Protein AF-A0A7Y5NIZ2-F1 (afdb_monomer_lite)

Sequence (73 aa):
RYLAGGAVGALVLAWGSGQYPYLLGDHTTIESAAAPQSSLATLTAVFGLAVLLVVPSLALLYVLQQRAHLEDT

Secondary structure (DSSP, 8-state):
-HHHHHHHHHHHHHHHHHHTTEEETTTEETTTTPPPHHHHHHHHHHHHHHHHHHHHHHHHHHHHHHHHHHH--

Radius of gyration: 18.49 Å; chains: 1; bounding box: 32×27×48 Å

Foldseek 3Di:
DVVVVVVVVVVVVVVVVVQPQADDDPPHGCVNPDDPPVVVVVVVVVVVVCCVPVVVVVVVVVVVVVVVVVVVD

Structure (mmCIF, N/CA/C/O backbone):
data_AF-A0A7Y5NIZ2-F1
#
_entry.id   AF-A0A7Y5NIZ2-F1
#
loop_
_atom_site.group_PDB
_atom_site.id
_atom_site.type_symbol
_atom_site.label_atom_id
_atom_site.label_alt_id
_atom_site.label_comp_id
_atom_site.label_asym_id
_atom_site.label_entity_id
_atom_site.label_seq_id
_atom_site.pdbx_PDB_ins_code
_atom_site.Cartn_x
_atom_site.Cartn_y
_atom_site.Cartn_z
_atom_site.occupancy
_atom_site.B_iso_or_equiv
_atom_site.auth_seq_id
_atom_site.auth_comp_id
_atom_site.auth_asym_id
_atom_site.auth_atom_id
_atom_site.pdbx_PDB_model_num
ATOM 1 N N . ARG A 1 1 ? 7.529 9.386 -17.512 1.00 68.50 1 ARG A N 1
ATOM 2 C CA . ARG A 1 1 ? 6.449 8.453 -17.091 1.00 68.50 1 ARG A CA 1
ATOM 3 C C . ARG A 1 1 ? 6.564 8.037 -15.622 1.00 68.50 1 ARG A C 1
ATOM 5 O O . ARG A 1 1 ? 5.605 8.244 -14.898 1.00 68.50 1 ARG A O 1
ATOM 12 N N . TYR A 1 2 ? 7.722 7.558 -15.150 1.00 84.31 2 TYR A N 1
ATOM 13 C CA . TYR A 1 2 ? 7.898 7.133 -13.750 1.00 84.31 2 TYR A CA 1
ATOM 14 C C . TYR A 1 2 ? 7.639 8.243 -12.723 1.00 84.31 2 TYR A C 1
ATOM 16 O O . TYR A 1 2 ? 6.916 8.014 -11.764 1.00 84.31 2 TYR A O 1
ATOM 24 N N . LEU A 1 3 ? 8.127 9.464 -12.976 1.00 94.75 3 LEU A N 1
ATOM 25 C CA . LEU A 1 3 ? 7.854 10.616 -12.106 1.00 94.75 3 LEU A CA 1
ATOM 26 C C . LEU A 1 3 ? 6.364 10.981 -12.042 1.00 94.75 3 LEU A C 1
ATOM 28 O O . LEU A 1 3 ? 5.878 11.325 -10.975 1.00 94.75 3 LEU A O 1
ATOM 32 N N . ALA A 1 4 ? 5.627 10.861 -13.152 1.00 93.81 4 ALA A N 1
ATOM 33 C CA . ALA A 1 4 ? 4.187 11.116 -13.163 1.00 93.81 4 ALA A CA 1
ATOM 34 C C . ALA A 1 4 ? 3.427 10.058 -12.3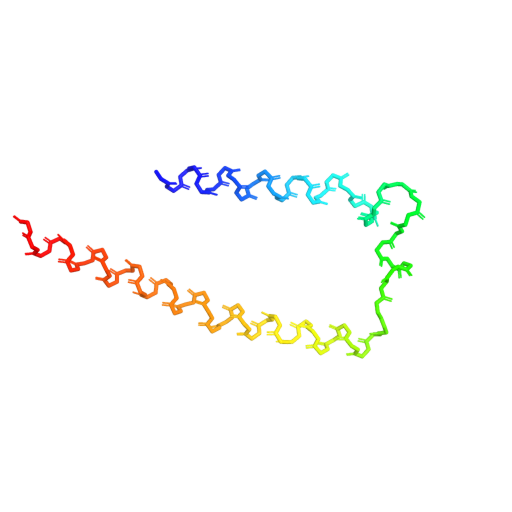45 1.00 93.81 4 ALA A C 1
ATOM 36 O O . ALA A 1 4 ? 2.579 10.408 -11.532 1.00 93.81 4 ALA A O 1
ATOM 37 N N . GLY A 1 5 ? 3.782 8.776 -12.497 1.00 93.69 5 GLY A N 1
ATOM 38 C CA . GLY A 1 5 ? 3.220 7.703 -11.670 1.00 93.69 5 GLY A CA 1
ATOM 39 C C . GLY A 1 5 ? 3.543 7.881 -10.183 1.00 93.69 5 GLY A C 1
ATOM 40 O O . GLY A 1 5 ? 2.658 7.760 -9.341 1.00 93.69 5 GLY A O 1
ATOM 41 N N . GLY A 1 6 ? 4.787 8.249 -9.865 1.00 96.25 6 GLY A N 1
ATOM 42 C CA . GLY A 1 6 ? 5.211 8.557 -8.499 1.00 96.25 6 GLY A CA 1
ATOM 43 C C . GLY A 1 6 ? 4.475 9.758 -7.904 1.00 96.25 6 GLY A C 1
ATOM 44 O O . GLY A 1 6 ? 4.037 9.690 -6.761 1.00 96.25 6 GLY A O 1
ATOM 45 N N . ALA A 1 7 ? 4.270 10.825 -8.683 1.00 96.94 7 ALA A N 1
ATOM 46 C CA . ALA A 1 7 ? 3.526 12.007 -8.251 1.00 96.94 7 ALA A CA 1
ATOM 47 C C . ALA A 1 7 ? 2.059 11.681 -7.929 1.00 96.94 7 ALA A C 1
ATOM 49 O O . ALA A 1 7 ? 1.553 12.105 -6.893 1.00 96.94 7 ALA A O 1
ATOM 50 N N . VAL A 1 8 ? 1.393 10.880 -8.769 1.00 97.06 8 VAL A N 1
ATOM 51 C CA . VAL A 1 8 ? 0.023 10.411 -8.500 1.00 97.06 8 VAL A CA 1
ATOM 52 C C . VAL A 1 8 ? -0.015 9.546 -7.239 1.00 97.06 8 VAL A C 1
ATOM 54 O O . VAL A 1 8 ? -0.869 9.760 -6.383 1.00 97.06 8 VAL A O 1
ATOM 57 N N . GLY A 1 9 ? 0.936 8.620 -7.079 1.00 97.00 9 GLY A N 1
ATOM 58 C CA . GLY A 1 9 ? 1.036 7.795 -5.872 1.00 97.00 9 GLY A CA 1
ATOM 59 C C . GLY A 1 9 ? 1.223 8.629 -4.601 1.00 97.00 9 GLY A C 1
ATOM 60 O O . GLY A 1 9 ? 0.517 8.422 -3.618 1.00 97.00 9 GLY A O 1
ATOM 61 N N . ALA A 1 10 ? 2.114 9.620 -4.636 1.00 97.50 10 ALA A N 1
ATOM 62 C CA . ALA A 1 10 ? 2.344 10.530 -3.517 1.00 97.50 10 ALA A CA 1
ATOM 63 C C . ALA A 1 10 ? 1.095 11.353 -3.167 1.00 97.50 10 ALA A C 1
ATOM 65 O O . ALA A 1 10 ? 0.791 11.524 -1.989 1.00 97.50 10 ALA A O 1
ATOM 66 N N . LEU A 1 11 ? 0.345 11.821 -4.170 1.00 97.38 11 LEU A N 1
ATOM 67 C CA . LEU A 1 11 ? -0.894 12.568 -3.951 1.00 97.38 11 LEU A CA 1
ATOM 68 C C . LEU A 1 11 ? -1.961 11.711 -3.260 1.00 97.38 11 LEU A C 1
ATOM 70 O O . LEU A 1 11 ? -2.603 12.175 -2.320 1.00 97.38 11 LEU A O 1
ATOM 74 N N . VAL A 1 12 ? -2.120 10.456 -3.689 1.00 97.06 12 VAL A N 1
ATOM 75 C CA . VAL A 1 12 ? -3.055 9.505 -3.065 1.00 97.06 12 VAL A CA 1
ATOM 76 C C . VAL A 1 12 ? -2.675 9.244 -1.606 1.00 97.06 12 VAL A C 1
ATOM 78 O O . VAL A 1 12 ? -3.548 9.252 -0.738 1.00 97.06 12 VAL A O 1
ATOM 81 N N . LEU A 1 13 ? -1.381 9.073 -1.315 1.00 97.12 13 LEU A N 1
ATOM 82 C CA . LEU A 1 13 ? -0.895 8.898 0.057 1.00 97.12 13 LEU A CA 1
ATOM 83 C C . LEU A 1 13 ? -1.149 10.142 0.916 1.00 97.12 13 LEU A C 1
ATOM 85 O O . LEU A 1 13 ? -1.675 10.016 2.019 1.00 97.12 13 LEU A O 1
ATOM 89 N N . ALA A 1 14 ? -0.833 11.335 0.405 1.00 96.56 14 ALA A N 1
ATOM 90 C CA . ALA A 1 14 ? -1.054 12.594 1.116 1.00 96.56 14 ALA A CA 1
ATOM 91 C C . ALA A 1 14 ? -2.539 12.827 1.425 1.00 96.56 14 ALA A C 1
ATOM 93 O O . ALA A 1 14 ? -2.884 13.225 2.537 1.00 96.56 14 ALA A O 1
ATOM 94 N N . TRP A 1 15 ? -3.420 12.529 0.467 1.00 94.69 15 TRP A N 1
ATOM 95 C CA . TRP A 1 15 ? -4.865 12.591 0.668 1.00 94.69 15 TRP A CA 1
ATOM 96 C C 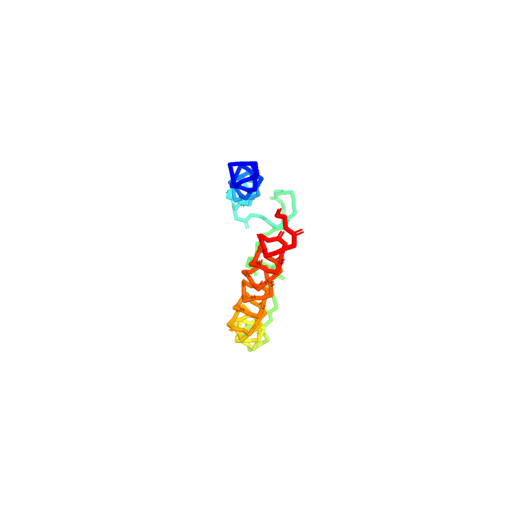. TRP A 1 15 ? -5.329 11.630 1.770 1.00 94.69 15 TRP A C 1
ATOM 98 O O . TRP A 1 15 ? -6.012 12.059 2.698 1.00 94.69 15 TRP A O 1
ATOM 108 N N . GLY A 1 16 ? -4.902 10.363 1.723 1.00 91.62 16 GLY A N 1
ATOM 109 C CA . GLY A 1 16 ? -5.265 9.373 2.742 1.00 91.62 16 GLY A CA 1
ATOM 110 C C . GLY A 1 16 ? -4.755 9.745 4.138 1.00 91.62 16 GLY A C 1
ATOM 111 O O . GLY A 1 16 ? -5.486 9.626 5.118 1.00 91.62 16 GLY A O 1
ATOM 112 N N . SER A 1 17 ? -3.527 10.265 4.237 1.00 94.62 17 SER A N 1
ATOM 113 C CA . SER A 1 17 ? -2.977 10.773 5.502 1.00 94.62 17 SER A CA 1
ATOM 114 C C . SER A 1 17 ? -3.744 11.983 6.038 1.00 94.62 17 SER A C 1
ATOM 116 O O . SER A 1 17 ? -3.927 12.087 7.246 1.00 94.62 17 SER A O 1
ATOM 118 N N . GLY A 1 18 ? -4.213 12.877 5.163 1.00 92.75 18 GLY A N 1
ATOM 119 C CA . GLY A 1 18 ? -4.969 14.068 5.555 1.00 92.75 18 GLY A CA 1
ATOM 120 C C . GLY A 1 18 ? -6.363 13.778 6.122 1.00 92.75 18 GLY A C 1
ATOM 121 O O . GLY A 1 18 ? -6.890 14.607 6.857 1.00 92.75 18 GLY A O 1
ATOM 122 N N . GLN A 1 19 ? -6.957 12.622 5.806 1.00 93.25 19 GLN A N 1
ATOM 123 C CA . GLN A 1 19 ? -8.266 12.220 6.338 1.00 93.25 19 GLN A CA 1
ATOM 124 C C . GLN A 1 19 ? -8.191 11.487 7.682 1.00 93.25 19 GLN A C 1
ATOM 126 O O . GLN A 1 19 ? -9.183 11.451 8.408 1.00 93.25 19 GLN A O 1
ATOM 131 N N . TYR A 1 20 ? -7.041 10.912 8.041 1.00 92.94 20 TYR A N 1
ATOM 132 C CA . TYR A 1 20 ? -6.897 10.155 9.285 1.00 92.94 20 TYR A CA 1
ATOM 133 C C . TYR A 1 20 ? -7.233 11.030 10.514 1.00 92.94 20 TYR A C 1
ATOM 135 O O . TYR A 1 20 ? -6.711 12.142 10.615 1.00 92.94 20 TYR A O 1
ATOM 143 N N . PRO A 1 21 ? -8.060 10.563 11.475 1.00 94.50 21 PRO A N 1
ATOM 144 C CA . PRO A 1 21 ? -8.542 9.186 11.688 1.00 94.50 21 PRO A CA 1
ATOM 145 C C . PRO A 1 21 ? -9.935 8.872 11.104 1.00 94.50 21 PRO A C 1
ATOM 147 O O . PRO A 1 21 ? -10.542 7.852 11.453 1.00 94.50 21 PRO A O 1
ATOM 150 N N . TYR A 1 22 ? -10.481 9.750 10.267 1.00 95.56 22 TYR A N 1
ATOM 151 C CA . TYR A 1 22 ? -11.855 9.665 9.789 1.00 95.56 22 TYR A CA 1
ATOM 152 C C . TYR A 1 22 ? -11.965 8.952 8.441 1.00 95.56 22 TYR A C 1
ATOM 154 O O . TYR A 1 22 ? -11.094 9.048 7.581 1.00 95.56 22 TYR A O 1
ATOM 162 N N . LEU A 1 23 ? -13.064 8.218 8.272 1.00 90.69 23 LEU A N 1
ATOM 163 C CA . LEU A 1 23 ? -13.388 7.479 7.052 1.00 90.69 23 LEU A CA 1
ATOM 164 C C . LEU A 1 23 ? -14.272 8.303 6.103 1.00 90.69 23 LEU A C 1
ATOM 166 O O . LEU A 1 23 ? -14.129 8.211 4.886 1.00 90.69 23 LEU A O 1
ATOM 170 N N . LEU A 1 24 ? -15.185 9.110 6.653 1.00 88.00 24 LEU A N 1
ATOM 171 C CA . LEU A 1 24 ? -16.062 9.995 5.888 1.00 88.00 24 LEU A CA 1
ATOM 172 C C . LEU A 1 24 ? -16.367 11.263 6.693 1.00 88.00 24 LEU A C 1
ATOM 174 O O . LEU A 1 24 ? -16.990 11.197 7.754 1.00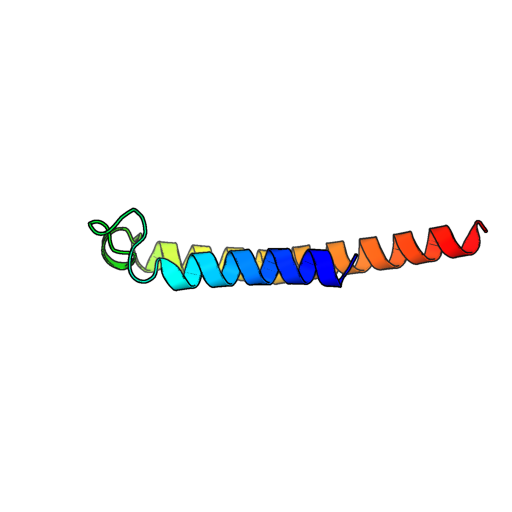 88.00 24 LEU A O 1
ATOM 178 N N . GLY A 1 25 ? -15.943 12.415 6.171 1.00 87.25 25 GLY A N 1
ATOM 179 C CA . GLY A 1 25 ? -16.065 13.689 6.881 1.00 87.25 25 GLY A CA 1
ATOM 180 C C . GLY A 1 25 ? -15.327 13.662 8.222 1.00 87.25 25 GLY A C 1
ATOM 181 O O . GLY A 1 25 ? -14.216 13.153 8.304 1.00 87.25 25 GLY A O 1
ATOM 182 N N . ASP A 1 26 ? -15.958 14.201 9.260 1.00 88.06 26 ASP A N 1
ATOM 183 C CA . ASP A 1 26 ? -15.438 14.366 10.625 1.00 88.06 26 ASP A CA 1
ATOM 184 C C . ASP A 1 26 ? -16.267 13.630 11.700 1.00 88.06 26 ASP A C 1
ATOM 186 O O . ASP A 1 26 ? -16.016 13.770 12.893 1.00 88.06 26 ASP A O 1
ATOM 190 N N . HIS A 1 27 ? -17.259 12.835 11.291 1.00 90.25 27 HIS A N 1
ATOM 191 C CA . HIS A 1 27 ? -18.232 12.202 12.193 1.00 90.25 27 HIS A CA 1
ATOM 192 C C . HIS A 1 27 ? -18.162 10.669 12.202 1.00 90.25 27 HIS A C 1
ATOM 194 O O . HIS A 1 27 ? -18.795 10.040 13.046 1.00 90.25 27 HIS A O 1
ATOM 200 N N . THR A 1 28 ? -17.394 10.054 11.293 1.00 92.94 28 THR A N 1
ATOM 201 C CA . THR A 1 28 ? -17.229 8.592 11.218 1.00 92.94 28 THR A CA 1
ATOM 202 C C . THR A 1 28 ? -15.751 8.225 11.282 1.00 92.94 28 THR A C 1
ATOM 204 O O . THR A 1 28 ? -15.007 8.482 10.334 1.00 92.94 28 THR A O 1
ATOM 207 N N . THR A 1 29 ? -15.309 7.615 12.385 1.00 95.44 29 THR A N 1
ATOM 208 C CA . THR A 1 29 ? -13.916 7.157 12.538 1.00 95.44 29 THR A CA 1
ATOM 209 C C . THR A 1 29 ? -13.718 5.786 11.899 1.00 95.44 29 THR A C 1
ATOM 211 O O . THR A 1 29 ? -14.650 4.979 11.849 1.00 95.44 29 THR A O 1
ATOM 214 N N . ILE A 1 30 ? -12.491 5.495 11.455 1.00 94.62 30 ILE A N 1
ATOM 215 C CA . ILE A 1 30 ? -12.126 4.178 10.903 1.00 94.62 30 ILE A CA 1
ATOM 216 C C . ILE A 1 30 ? -12.446 3.058 11.900 1.00 94.62 30 ILE A C 1
ATOM 218 O O . ILE A 1 30 ? -13.013 2.043 11.514 1.00 94.62 30 ILE A O 1
ATOM 222 N N . GLU A 1 31 ? -12.127 3.262 13.180 1.00 94.94 31 GLU A N 1
ATOM 223 C CA . GLU A 1 31 ? -12.371 2.277 14.238 1.00 94.94 31 GLU A CA 1
ATOM 224 C C . GLU A 1 31 ? -13.868 2.003 14.438 1.00 94.94 31 GLU A C 1
ATOM 226 O O . GLU A 1 31 ? -14.269 0.849 14.555 1.00 94.94 31 GLU A O 1
ATOM 231 N N . SER A 1 32 ? -14.712 3.041 14.399 1.00 94.94 32 SER A N 1
ATOM 232 C CA . SER A 1 32 ? -16.167 2.885 14.548 1.00 94.94 32 SER A CA 1
ATOM 233 C C . SER A 1 32 ? -16.833 2.183 13.361 1.00 94.94 32 SER A C 1
ATOM 235 O O . SER A 1 32 ? -17.823 1.477 13.536 1.00 94.94 32 SER A O 1
ATOM 237 N N . ALA A 1 33 ? -16.290 2.369 12.156 1.00 94.19 33 ALA A N 1
ATOM 238 C CA . ALA A 1 33 ? -16.801 1.782 10.919 1.00 94.19 33 ALA A CA 1
ATOM 239 C C . ALA A 1 33 ? -16.162 0.419 10.595 1.00 94.19 33 ALA A C 1
ATOM 241 O O . ALA A 1 33 ? -16.478 -0.191 9.571 1.00 94.19 33 ALA A O 1
ATOM 242 N N . ALA A 1 34 ? -15.239 -0.049 11.437 1.00 96.06 34 ALA A N 1
ATOM 243 C CA . ALA A 1 34 ? -14.485 -1.265 11.210 1.00 96.06 34 ALA A CA 1
ATOM 244 C C . ALA A 1 34 ? -15.376 -2.514 11.301 1.00 96.06 34 ALA A C 1
ATOM 246 O O . ALA A 1 34 ? -16.248 -2.644 12.160 1.00 96.06 34 ALA A O 1
ATOM 247 N N . ALA A 1 35 ? -15.114 -3.479 10.421 1.00 96.56 35 ALA A N 1
ATOM 248 C CA . ALA A 1 35 ? -15.693 -4.811 10.531 1.00 96.56 35 ALA A CA 1
ATOM 249 C C . ALA A 1 35 ? -15.133 -5.557 11.766 1.00 96.56 35 ALA A C 1
ATOM 251 O O . ALA A 1 35 ? -14.095 -5.167 12.307 1.00 96.56 35 ALA A O 1
ATOM 252 N N . PRO A 1 36 ? -15.752 -6.677 12.190 1.00 97.38 36 PRO A N 1
ATOM 253 C CA . PRO A 1 36 ? -15.192 -7.526 13.238 1.00 97.38 36 PRO A CA 1
ATOM 254 C C . PRO A 1 36 ? -13.743 -7.943 12.948 1.00 97.38 36 PRO A C 1
ATOM 256 O O . PRO A 1 36 ? -13.371 -8.200 11.799 1.00 97.38 36 PRO A O 1
ATOM 259 N N . GLN A 1 37 ? -12.934 -8.069 14.004 1.00 96.50 37 GLN A N 1
ATOM 260 C CA . GLN A 1 37 ? -11.491 -8.323 13.904 1.00 96.50 37 GLN A CA 1
ATOM 261 C C . GLN A 1 37 ? -11.139 -9.574 13.083 1.00 96.50 37 GLN A C 1
ATOM 263 O O . GLN A 1 37 ? -10.149 -9.569 12.354 1.00 96.50 37 GLN A O 1
ATOM 268 N N . SER A 1 38 ? -11.951 -10.633 13.159 1.00 97.38 38 SER A N 1
ATO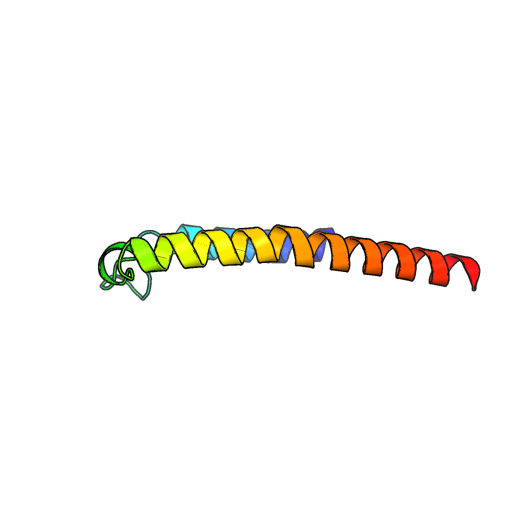M 269 C CA . SER A 1 38 ? -11.752 -11.853 12.366 1.00 97.38 38 SER A CA 1
ATOM 270 C C . SER A 1 38 ? -11.854 -11.584 10.863 1.00 97.38 38 SER A C 1
ATOM 272 O O . SER A 1 38 ? -10.960 -11.972 10.112 1.00 97.38 38 SER A O 1
ATOM 274 N N . SER A 1 39 ? -12.885 -10.857 10.427 1.00 97.75 39 SER A N 1
ATOM 275 C CA . SER A 1 39 ? -13.060 -10.460 9.027 1.00 97.75 39 SER A CA 1
ATOM 276 C C . SER A 1 39 ? -11.914 -9.569 8.546 1.00 97.75 39 SER A C 1
ATOM 278 O O . SER A 1 39 ? -11.400 -9.778 7.449 1.00 97.75 39 SER A O 1
ATOM 280 N N . LEU A 1 40 ? -11.465 -8.612 9.370 1.00 97.62 40 LEU A N 1
ATOM 281 C CA . LEU A 1 40 ? -10.325 -7.748 9.037 1.00 97.62 40 LEU A CA 1
ATOM 282 C C . LEU A 1 40 ? -9.021 -8.535 8.888 1.00 97.62 40 LEU A C 1
ATOM 284 O O . LEU A 1 40 ? -8.268 -8.290 7.945 1.00 97.62 40 LEU A O 1
ATOM 288 N N . ALA A 1 41 ? -8.760 -9.501 9.771 1.00 98.38 41 ALA A N 1
ATOM 289 C CA . ALA A 1 41 ? -7.580 -10.357 9.681 1.00 98.38 41 ALA A CA 1
ATOM 290 C C . ALA A 1 41 ? -7.588 -11.186 8.386 1.00 98.38 41 ALA A C 1
ATOM 292 O O . ALA A 1 41 ? -6.584 -11.229 7.671 1.00 98.38 41 ALA A O 1
ATOM 293 N N . THR A 1 42 ? -8.734 -11.781 8.038 1.00 98.25 42 THR A N 1
ATOM 294 C CA . THR A 1 42 ? -8.896 -12.522 6.780 1.00 98.25 42 THR A CA 1
ATOM 295 C C . THR A 1 42 ? -8.690 -11.622 5.566 1.00 98.25 42 THR A C 1
ATOM 297 O O . THR A 1 42 ? -7.916 -11.973 4.677 1.00 98.25 42 THR A O 1
ATOM 300 N N . LEU A 1 43 ? -9.326 -10.448 5.529 1.00 98.12 43 LEU A N 1
ATOM 301 C CA . LEU A 1 43 ? -9.166 -9.499 4.425 1.00 98.12 43 LEU A CA 1
ATOM 302 C C . LEU A 1 43 ? -7.712 -9.048 4.279 1.00 98.12 43 LEU A C 1
ATOM 304 O O . LEU A 1 43 ? -7.191 -9.029 3.168 1.00 98.12 43 LEU A O 1
ATOM 308 N N . THR A 1 44 ? -7.034 -8.761 5.388 1.00 98.31 44 THR A N 1
ATOM 309 C CA . THR A 1 44 ? -5.619 -8.366 5.380 1.00 98.31 44 THR A CA 1
ATOM 310 C C . THR A 1 44 ? -4.743 -9.455 4.762 1.00 98.31 44 THR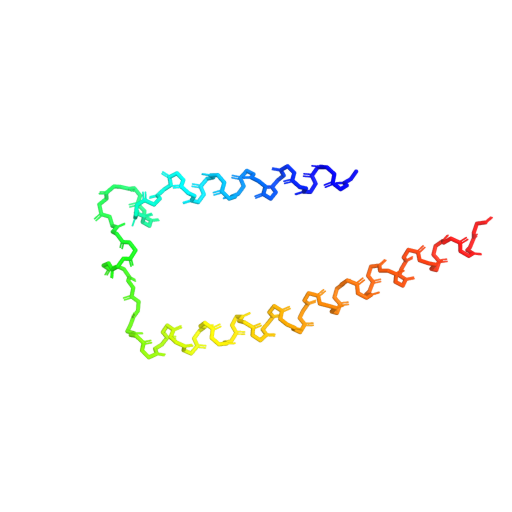 A C 1
ATOM 312 O O . THR A 1 44 ? -3.912 -9.161 3.904 1.00 98.31 44 THR A O 1
ATOM 315 N N . ALA A 1 45 ? -4.960 -10.721 5.132 1.00 98.56 45 ALA A N 1
ATOM 316 C CA . ALA A 1 45 ? -4.232 -11.845 4.548 1.00 98.56 45 ALA A CA 1
ATOM 317 C C . ALA A 1 45 ? -4.504 -11.993 3.040 1.00 98.56 45 ALA A C 1
ATOM 319 O O . ALA A 1 45 ? -3.570 -12.178 2.260 1.00 98.56 45 ALA A O 1
ATOM 320 N N . VAL A 1 46 ? -5.766 -11.858 2.615 1.00 98.50 46 VAL A N 1
ATOM 321 C CA . VAL A 1 46 ? -6.161 -11.941 1.198 1.00 98.50 46 VAL A CA 1
ATOM 322 C C . VAL A 1 46 ? -5.534 -10.817 0.375 1.00 98.50 46 VAL A C 1
ATOM 324 O O . VAL A 1 46 ? -4.958 -11.089 -0.676 1.00 98.50 46 VAL A O 1
ATOM 327 N N . PHE A 1 47 ? -5.588 -9.567 0.843 1.00 98.44 47 PHE A N 1
ATOM 328 C CA . PHE A 1 47 ? -4.953 -8.441 0.152 1.00 98.44 47 PHE A CA 1
ATOM 329 C C . PHE A 1 47 ? -3.427 -8.559 0.140 1.00 98.44 47 PHE A C 1
ATOM 331 O O . PHE A 1 47 ? -2.808 -8.259 -0.878 1.00 98.44 47 PHE A O 1
ATOM 338 N N . GLY A 1 48 ? -2.819 -9.055 1.221 1.00 98.56 48 GLY A N 1
ATOM 339 C CA . GLY A 1 48 ? -1.392 -9.371 1.253 1.00 98.56 48 GLY A CA 1
ATOM 340 C C . GLY A 1 48 ? -1.012 -10.390 0.178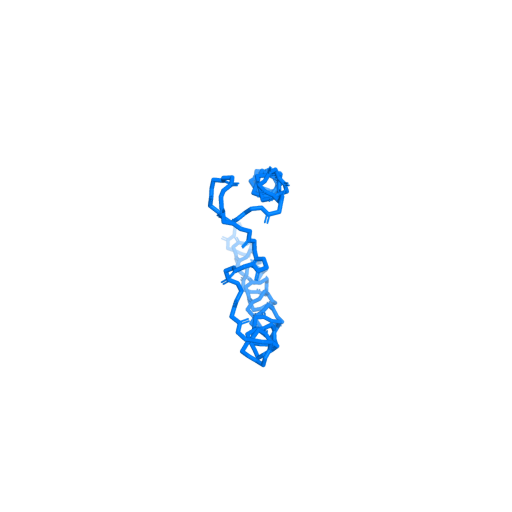 1.00 98.56 48 GLY A C 1
ATOM 341 O O . GLY A 1 48 ? -0.088 -10.154 -0.600 1.00 98.56 48 GLY A O 1
ATOM 342 N N . LEU A 1 49 ? -1.774 -11.480 0.060 1.00 98.69 49 LEU A N 1
ATOM 343 C CA . LEU A 1 49 ? -1.571 -12.478 -0.990 1.00 98.69 49 LEU A CA 1
ATOM 344 C C . LEU A 1 49 ? -1.802 -11.889 -2.390 1.00 98.69 49 LEU A C 1
ATOM 346 O O . LEU A 1 49 ? -1.024 -12.155 -3.302 1.00 98.69 49 LEU A O 1
ATOM 350 N N . ALA A 1 50 ? -2.823 -11.049 -2.563 1.00 98.31 50 ALA A N 1
ATOM 351 C CA . ALA A 1 50 ? -3.086 -10.373 -3.828 1.00 98.31 50 ALA A CA 1
ATOM 352 C C . ALA A 1 50 ? -1.908 -9.482 -4.248 1.00 98.31 50 ALA A C 1
ATOM 354 O O . ALA A 1 50 ? -1.476 -9.555 -5.394 1.00 98.31 50 ALA A O 1
ATOM 355 N N . VAL A 1 51 ? -1.329 -8.700 -3.331 1.00 98.31 51 VAL A N 1
ATOM 356 C CA . VAL A 1 51 ? -0.120 -7.904 -3.604 1.00 98.31 51 VAL A CA 1
ATOM 357 C C . VAL A 1 51 ? 1.041 -8.812 -4.014 1.00 98.31 51 VAL A C 1
ATOM 359 O O . VAL A 1 51 ? 1.684 -8.553 -5.031 1.00 98.31 51 VAL A O 1
ATOM 362 N N . LEU A 1 52 ? 1.269 -9.902 -3.277 1.00 98.50 52 LEU A N 1
ATOM 363 C CA . LEU A 1 52 ? 2.353 -10.852 -3.547 1.00 98.50 52 LEU A CA 1
ATOM 364 C C . LEU A 1 52 ? 2.209 -11.597 -4.877 1.00 98.50 52 LEU A C 1
ATOM 366 O O . LEU A 1 52 ? 3.218 -12.018 -5.427 1.00 98.50 52 LEU A O 1
ATOM 370 N N . LEU A 1 53 ? 0.996 -11.773 -5.401 1.00 98.38 53 LEU A N 1
ATOM 371 C CA . LEU A 1 53 ? 0.769 -12.478 -6.665 1.00 98.38 53 LEU A CA 1
ATOM 372 C C . LEU A 1 53 ? 0.642 -11.517 -7.852 1.00 98.38 53 LEU A C 1
ATOM 374 O O . LEU A 1 53 ? 1.255 -11.725 -8.901 1.00 98.38 53 LEU A O 1
ATOM 378 N N . VAL A 1 54 ? -0.141 -10.450 -7.699 1.00 98.31 54 VAL A N 1
ATOM 379 C CA . VAL A 1 54 ? -0.512 -9.548 -8.798 1.00 98.31 54 VAL A CA 1
ATOM 380 C C . VAL A 1 54 ? 0.633 -8.609 -9.153 1.00 98.31 54 VAL A C 1
ATOM 382 O O . VAL A 1 54 ? 0.953 -8.464 -10.332 1.00 98.31 54 VAL A O 1
ATOM 385 N N . VAL A 1 55 ? 1.284 -7.993 -8.161 1.00 97.50 55 VAL A N 1
ATOM 386 C CA . VAL A 1 55 ? 2.368 -7.029 -8.412 1.00 97.50 55 VAL A CA 1
ATOM 387 C C . VAL A 1 55 ? 3.531 -7.654 -9.191 1.00 97.50 55 VAL A C 1
ATOM 389 O O . VAL A 1 55 ? 3.896 -7.077 -10.218 1.00 97.50 55 VAL A O 1
ATOM 392 N N . PRO A 1 56 ? 4.105 -8.814 -8.805 1.00 97.94 56 PRO A N 1
ATOM 393 C CA . PRO A 1 56 ? 5.192 -9.405 -9.583 1.00 97.94 56 PRO A CA 1
ATOM 394 C C . PRO A 1 56 ? 4.733 -9.891 -10.957 1.00 97.94 56 PRO A C 1
ATOM 396 O O . PRO A 1 56 ? 5.490 -9.758 -11.914 1.00 97.94 56 PRO A O 1
ATOM 399 N N . SER A 1 57 ? 3.498 -10.385 -11.087 1.00 98.06 57 SER A N 1
ATOM 400 C CA . SER A 1 57 ? 2.950 -10.793 -12.386 1.00 98.06 57 SER A CA 1
ATOM 401 C C . SER A 1 57 ? 2.881 -9.614 -13.358 1.00 98.06 57 SER A C 1
ATOM 403 O O . SER A 1 57 ? 3.342 -9.716 -14.494 1.00 98.06 57 SER A O 1
ATOM 405 N N . LEU A 1 58 ? 2.371 -8.465 -12.900 1.00 97.44 58 LEU A N 1
ATOM 406 C CA . LEU A 1 58 ? 2.334 -7.242 -13.700 1.00 97.44 58 LEU A CA 1
ATOM 407 C C . LEU A 1 58 ? 3.737 -6.704 -13.978 1.00 97.44 58 LEU A C 1
ATOM 409 O O . LEU A 1 58 ? 4.021 -6.312 -15.106 1.00 97.44 58 LEU A O 1
ATOM 413 N N . ALA A 1 59 ? 4.628 -6.703 -12.985 1.00 96.25 59 ALA A N 1
ATOM 414 C CA . ALA A 1 59 ? 6.006 -6.260 -13.173 1.00 96.25 59 ALA A CA 1
ATOM 415 C C . ALA A 1 59 ? 6.719 -7.096 -14.246 1.00 96.25 59 ALA A C 1
ATOM 417 O O . ALA A 1 59 ? 7.307 -6.530 -15.167 1.00 96.25 59 ALA A O 1
ATOM 418 N N . LEU A 1 60 ? 6.607 -8.427 -14.176 1.00 97.38 60 LEU A N 1
ATOM 419 C CA . LEU A 1 60 ? 7.167 -9.337 -15.172 1.00 97.38 60 LEU A CA 1
ATOM 420 C C . LEU A 1 60 ? 6.569 -9.078 -16.558 1.00 97.38 60 LEU A C 1
ATOM 422 O O . LEU A 1 60 ? 7.317 -8.952 -17.525 1.00 97.38 60 LEU A O 1
ATOM 426 N N . LEU A 1 61 ? 5.243 -8.934 -16.649 1.00 96.50 61 LEU A N 1
ATOM 427 C CA . LEU A 1 61 ? 4.554 -8.619 -17.901 1.00 96.50 61 LEU A CA 1
ATOM 428 C C . LEU A 1 61 ? 5.084 -7.323 -18.530 1.00 96.50 61 LEU A C 1
ATOM 430 O O . LEU A 1 61 ? 5.433 -7.310 -19.708 1.00 96.50 61 LEU A O 1
ATOM 434 N N . TYR A 1 62 ? 5.188 -6.242 -17.752 1.00 93.62 62 TYR A N 1
ATOM 435 C CA . TYR A 1 62 ? 5.693 -4.961 -18.250 1.00 93.62 62 TYR A CA 1
ATOM 436 C C . TYR A 1 62 ? 7.154 -5.038 -18.691 1.00 93.62 62 TYR A C 1
ATOM 438 O O . TYR A 1 62 ? 7.512 -4.420 -19.693 1.00 93.62 62 TYR A O 1
ATOM 446 N N . VAL A 1 63 ? 7.993 -5.793 -17.976 1.00 95.19 63 VAL A N 1
ATOM 447 C CA . VAL A 1 63 ? 9.399 -6.001 -18.353 1.00 95.19 63 VAL A CA 1
ATOM 448 C C . VAL A 1 63 ? 9.496 -6.762 -19.671 1.00 95.19 63 VAL A C 1
ATOM 450 O O . VAL A 1 63 ? 10.216 -6.332 -20.569 1.00 95.19 63 VAL A O 1
ATOM 453 N N . LEU A 1 64 ? 8.761 -7.866 -19.817 1.00 95.88 64 LEU A N 1
ATOM 454 C CA . LEU A 1 64 ? 8.775 -8.663 -21.045 1.00 95.88 64 LEU A CA 1
ATOM 455 C C . LEU A 1 64 ? 8.256 -7.863 -22.241 1.00 95.88 64 LEU A C 1
ATOM 457 O O . LEU A 1 64 ? 8.893 -7.863 -23.290 1.00 95.88 64 LEU A O 1
ATOM 461 N N . GLN A 1 65 ? 7.169 -7.113 -22.059 1.00 94.38 65 GLN A N 1
ATOM 462 C CA . GLN A 1 65 ? 6.613 -6.263 -23.110 1.00 94.38 65 GLN A CA 1
ATOM 463 C C . GLN A 1 65 ? 7.591 -5.168 -23.553 1.00 94.38 65 GLN A C 1
ATOM 465 O O . GLN A 1 65 ? 7.699 -4.872 -24.740 1.00 94.38 65 GLN A O 1
ATOM 470 N N . GLN A 1 66 ? 8.325 -4.563 -22.613 1.00 90.69 66 GLN A N 1
ATOM 471 C CA . GLN A 1 66 ? 9.346 -3.570 -22.952 1.00 90.69 66 GLN A CA 1
ATOM 472 C C . GLN A 1 66 ? 10.510 -4.185 -23.726 1.00 90.69 66 GLN A C 1
ATOM 474 O O . GLN A 1 66 ? 11.006 -3.549 -24.647 1.00 90.69 66 GLN A O 1
ATOM 479 N N . ARG A 1 67 ? 10.928 -5.409 -23.386 1.00 93.00 67 ARG A N 1
ATOM 480 C CA . ARG A 1 67 ? 12.003 -6.108 -24.102 1.00 93.00 67 ARG A CA 1
ATOM 481 C C . ARG A 1 67 ? 11.607 -6.469 -25.530 1.00 93.00 67 ARG A C 1
ATOM 483 O O . ARG A 1 67 ? 12.360 -6.150 -26.437 1.00 93.00 67 ARG A O 1
ATOM 490 N N . ALA A 1 68 ? 10.420 -7.044 -25.726 1.00 89.12 68 ALA A N 1
ATOM 491 C CA . ALA A 1 68 ? 9.926 -7.403 -27.057 1.00 89.12 68 ALA A CA 1
ATOM 492 C C . ALA A 1 68 ? 9.868 -6.185 -27.997 1.00 89.12 68 ALA A C 1
ATOM 494 O O . ALA A 1 68 ? 10.278 -6.263 -29.146 1.00 89.12 68 ALA A O 1
ATOM 495 N N . HIS A 1 69 ? 9.438 -5.027 -27.487 1.00 83.06 69 HIS A N 1
ATOM 496 C CA . HIS A 1 69 ? 9.386 -3.803 -28.288 1.00 83.06 69 HIS A CA 1
ATOM 497 C C . HIS A 1 69 ? 10.769 -3.266 -28.699 1.00 83.06 69 HIS A C 1
ATOM 499 O O . HIS A 1 69 ? 10.868 -2.597 -29.719 1.00 83.06 69 HIS A O 1
ATOM 505 N N . LEU A 1 70 ? 11.820 -3.531 -27.915 1.00 79.25 70 LEU A N 1
ATOM 506 C CA . LEU A 1 70 ? 13.191 -3.121 -28.243 1.00 79.25 70 LEU A CA 1
ATOM 507 C C . LEU A 1 70 ? 13.839 -4.017 -29.308 1.00 79.25 70 LEU A C 1
ATOM 509 O O . LEU A 1 70 ? 14.790 -3.587 -29.947 1.00 79.25 70 LEU A O 1
ATOM 513 N N . GLU A 1 71 ? 13.370 -5.256 -29.464 1.00 82.44 71 GLU A N 1
ATOM 514 C CA . GLU A 1 71 ? 13.890 -6.212 -30.451 1.00 82.44 71 GLU A CA 1
ATOM 515 C C . GLU A 1 71 ? 13.304 -5.975 -31.859 1.00 82.44 71 GLU A C 1
ATOM 517 O O . GLU A 1 71 ? 13.944 -6.322 -32.848 1.00 82.44 71 GLU A O 1
ATOM 522 N N . ASP A 1 72 ? 12.122 -5.353 -31.951 1.00 73.25 72 ASP A N 1
ATOM 523 C CA . ASP A 1 72 ? 11.414 -5.039 -33.206 1.00 73.25 72 ASP A CA 1
ATOM 524 C C . ASP A 1 72 ? 11.902 -3.747 -33.911 1.00 73.25 72 ASP A C 1
ATOM 526 O O . ASP A 1 72 ? 11.448 -3.448 -35.019 1.00 73.25 72 ASP A O 1
ATOM 530 N N . THR A 1 73 ? 12.793 -2.960 -33.293 1.00 59.16 73 THR A N 1
ATOM 531 C CA . THR A 1 73 ? 13.312 -1.673 -33.816 1.00 59.16 73 THR A CA 1
ATOM 532 C C . THR A 1 73 ? 14.770 -1.750 -34.230 1.00 59.16 73 THR A C 1
ATOM 534 O O . THR A 1 73 ? 15.109 -1.186 -35.294 1.00 59.16 73 THR A O 1
#

pLDDT: mean 93.65, std 6.97, range [59.16, 98.69]